Protein AF-A0AA35X4N8-F1 (afdb_monomer)

Mean predicted aligned error: 4.49 Å

pLDDT: mean 92.54, std 5.37, range [53.38, 98.06]

Foldseek 3Di:
DLVVLLVVLCVVVVVVVVVVVVVVVVVVVLVVQLVVQLPDQVLVVVVPNNPDRDSVVSVCSCVPPVCVVVVQVSQLVQLVSLQVSSLSSLVSSVVVVCLQVVLVVLVVVCVVVVPDQDDDPVCCSRPPSYRGNVVSNVSGDHND

Organism: Geodia barretti (NCBI:txid519541)

Sequence (144 aa):
MAVLAHELGHWSLSHTLKLLAVSQLNLLLSLSMFAFFIEQQDVYSSFGFHDSRPTIIGIILVFQLIFMPYNEAVQFALVQVVRRFEYQADGYARQLGRGAALRSALTKLSKDNLSFPVADSLYSAFHHTHPTFLERIKRLPKLD

InterPro domains:
  IPR001915 Peptidase M48 [PF01435] (1-142)

Solvent-accessible surface area (backbone atoms only — not comparable to full-atom values): 7906 Å² total; per-residue (Å²): 115,31,63,58,36,26,55,48,23,37,59,75,69,40,47,66,60,54,53,50,54,50,50,54,51,50,50,51,52,51,51,53,52,45,65,59,52,63,74,41,60,68,69,35,40,78,73,73,33,77,92,55,79,57,64,70,58,39,53,49,48,46,64,62,57,69,34,41,68,57,50,55,53,52,46,36,54,48,22,51,52,45,31,51,48,52,56,50,11,51,49,41,15,35,74,72,72,27,24,40,57,32,44,52,50,52,53,50,49,37,59,78,66,67,52,78,63,76,72,58,70,67,59,43,51,58,70,36,52,61,66,47,63,57,64,52,50,72,77,36,59,72,78,130

Secondary structure (DSSP, 8-state):
-HHHHHHHHHHHTTHHHHHHHHHHHHHHHHHHHHHHHTT-HHHHHTTT-SS---HHHHHHHIIIIITHHHHHHHHHHHHHHHHHHHHHHHHHHHHTT-HHHHHHHHHHHHHHTT--S---HHHHHHH-SSPPHHHHHTTSPPP-

Radius of gyration: 21.34 Å; Cα contacts (8 Å, |Δi|>4): 117; chains: 1; bounding box: 45×27×59 Å

Structure (mmCIF, N/CA/C/O backbone):
data_AF-A0AA35X4N8-F1
#
_entry.id   AF-A0AA35X4N8-F1
#
loop_
_atom_site.group_PDB
_atom_site.id
_atom_site.type_symbol
_atom_site.label_atom_id
_atom_site.label_alt_id
_atom_site.label_comp_id
_atom_site.label_asym_id
_atom_site.label_entity_id
_atom_site.label_seq_id
_atom_site.pdbx_PDB_ins_code
_atom_site.Cartn_x
_atom_site.Cartn_y
_atom_site.Cartn_z
_atom_site.occupancy
_atom_site.B_iso_or_equiv
_atom_site.auth_seq_id
_atom_site.auth_comp_id
_atom_site.auth_asym_id
_atom_site.auth_atom_id
_atom_site.pdbx_PDB_model_num
ATOM 1 N N . MET A 1 1 ? -5.497 5.098 26.339 1.00 72.44 1 MET A N 1
ATOM 2 C CA . MET A 1 1 ? -5.105 3.667 26.375 1.00 72.44 1 MET A CA 1
ATOM 3 C C . MET A 1 1 ? -5.704 2.804 25.257 1.00 72.44 1 MET A C 1
ATOM 5 O O . MET A 1 1 ? -5.121 1.774 24.967 1.00 72.44 1 MET A O 1
ATOM 9 N N . ALA A 1 2 ? -6.822 3.173 24.610 1.00 88.50 2 ALA A N 1
ATOM 10 C CA . ALA A 1 2 ? -7.417 2.339 23.551 1.00 88.50 2 ALA A CA 1
ATOM 11 C C . ALA A 1 2 ? -6.659 2.370 22.209 1.00 88.50 2 ALA A C 1
ATOM 13 O O . ALA A 1 2 ? -6.497 1.328 21.589 1.00 88.50 2 ALA A O 1
ATOM 14 N N . VAL A 1 3 ? -6.135 3.534 21.805 1.00 92.19 3 VAL A N 1
ATOM 15 C CA . VAL A 1 3 ? -5.271 3.655 20.613 1.00 92.19 3 VAL A CA 1
ATOM 16 C C . VAL A 1 3 ? -3.996 2.826 20.787 1.00 92.19 3 VAL A C 1
ATOM 18 O O . VAL A 1 3 ? -3.662 2.035 19.923 1.00 92.19 3 VAL A O 1
ATOM 21 N N . LEU A 1 4 ? -3.357 2.884 21.961 1.00 94.44 4 LEU A N 1
ATOM 22 C CA . LEU A 1 4 ? -2.202 2.027 22.267 1.00 94.44 4 LEU A CA 1
ATOM 23 C C . LEU A 1 4 ? -2.526 0.529 22.177 1.00 94.44 4 LEU A C 1
ATOM 25 O O . LEU A 1 4 ? -1.684 -0.243 21.743 1.00 94.44 4 LEU A O 1
ATOM 29 N N . ALA A 1 5 ? -3.734 0.106 22.563 1.00 94.06 5 ALA A N 1
ATOM 30 C CA . ALA A 1 5 ? -4.147 -1.288 22.402 1.00 94.06 5 ALA A CA 1
ATOM 31 C C . ALA A 1 5 ? -4.256 -1.692 20.920 1.00 94.06 5 ALA A C 1
ATOM 33 O O . ALA A 1 5 ? -3.926 -2.824 20.583 1.00 94.06 5 ALA A O 1
ATOM 34 N N . HIS A 1 6 ? -4.677 -0.776 20.044 1.00 95.94 6 HIS A N 1
ATOM 35 C CA . HIS A 1 6 ? -4.672 -0.975 18.594 1.00 95.94 6 HIS A CA 1
ATOM 36 C C . HIS A 1 6 ? -3.233 -1.060 18.049 1.00 95.94 6 HIS A C 1
ATOM 38 O O . HIS A 1 6 ? -2.900 -2.043 17.391 1.00 95.94 6 HIS A O 1
ATOM 44 N N . GLU A 1 7 ? -2.346 -0.132 18.425 1.00 96.00 7 GLU A N 1
ATOM 45 C CA . GLU A 1 7 ? -0.924 -0.164 18.027 1.00 96.00 7 GLU A CA 1
ATOM 46 C C . GLU A 1 7 ? -0.210 -1.447 18.493 1.00 96.00 7 GLU A C 1
ATOM 48 O O . GLU A 1 7 ? 0.514 -2.094 17.734 1.00 96.00 7 GLU A O 1
ATOM 53 N N . LEU A 1 8 ? -0.479 -1.894 19.726 1.00 96.12 8 LEU A N 1
ATOM 54 C CA . LEU A 1 8 ? 0.009 -3.179 20.238 1.00 96.12 8 LEU A CA 1
ATOM 55 C C . LEU A 1 8 ? -0.549 -4.371 19.453 1.00 96.12 8 LEU A C 1
ATOM 57 O O . LEU A 1 8 ? 0.119 -5.398 19.366 1.00 96.12 8 LEU A O 1
ATOM 61 N N . GLY A 1 9 ? -1.736 -4.242 18.859 1.00 96.62 9 GLY A N 1
ATOM 62 C CA . GLY A 1 9 ? -2.296 -5.234 17.947 1.00 96.62 9 GLY A CA 1
ATOM 63 C C . GLY A 1 9 ? -1.455 -5.397 16.682 1.00 96.62 9 GLY A C 1
ATOM 64 O O . GLY A 1 9 ? -1.197 -6.529 16.272 1.00 96.62 9 GLY A O 1
ATOM 65 N N . HIS A 1 10 ? -0.947 -4.302 16.103 1.00 97.56 10 HIS A N 1
ATOM 66 C CA . HIS A 1 10 ? -0.032 -4.379 14.957 1.00 97.56 10 HIS A CA 1
ATOM 67 C C . HIS A 1 10 ? 1.267 -5.102 15.299 1.00 97.56 10 HIS A C 1
ATOM 69 O O . HIS A 1 10 ? 1.747 -5.921 14.507 1.00 97.56 10 HIS A O 1
ATOM 75 N N . TRP A 1 11 ? 1.808 -4.833 16.487 1.00 96.81 11 TRP A N 1
ATOM 76 C CA . TRP A 1 11 ? 3.000 -5.511 16.978 1.00 96.81 11 TRP A CA 1
ATOM 77 C C . TRP A 1 11 ? 2.735 -6.996 17.266 1.00 96.81 11 TRP A C 1
ATOM 79 O O . TRP A 1 11 ? 3.425 -7.858 16.725 1.00 96.81 11 TRP A O 1
ATOM 89 N N . SER A 1 12 ? 1.686 -7.310 18.032 1.00 96.88 12 SER A N 1
ATOM 90 C CA . SER A 1 12 ? 1.324 -8.680 18.421 1.00 96.88 12 SER A CA 1
ATOM 91 C C . SER A 1 12 ? 1.051 -9.577 17.210 1.00 96.88 12 SER A C 1
ATOM 93 O O . SER A 1 12 ? 1.480 -10.728 17.176 1.00 96.88 12 SER A O 1
ATOM 95 N N . LEU A 1 13 ? 0.404 -9.039 16.173 1.00 96.56 13 LEU A N 1
ATOM 96 C CA . LEU A 1 13 ? 0.093 -9.766 14.941 1.00 96.56 13 LEU A CA 1
ATOM 97 C C . LEU A 1 13 ? 1.199 -9.679 13.879 1.00 96.56 13 LEU A C 1
ATOM 99 O O . LEU A 1 13 ? 1.015 -10.168 12.755 1.00 96.56 13 LEU A O 1
ATOM 103 N N . SER A 1 14 ? 2.348 -9.085 14.222 1.00 97.50 14 SER A N 1
ATOM 104 C CA . SER A 1 14 ? 3.531 -8.968 13.363 1.00 97.50 14 SER A CA 1
ATOM 105 C C . SER A 1 14 ? 3.236 -8.319 12.003 1.00 97.50 14 SER A C 1
ATOM 107 O O . SER A 1 14 ? 3.791 -8.721 10.978 1.00 97.50 14 SER A O 1
ATOM 109 N N . HIS A 1 15 ? 2.346 -7.321 11.963 1.00 97.75 15 HIS A N 1
ATOM 110 C CA . HIS A 1 15 ? 1.975 -6.632 10.720 1.00 97.75 15 HIS A CA 1
ATOM 111 C C . HIS A 1 15 ? 3.185 -5.964 10.059 1.00 97.75 15 HIS A C 1
ATOM 113 O O . HIS A 1 15 ? 3.379 -6.109 8.854 1.00 97.75 15 HIS A O 1
ATOM 119 N N . THR A 1 16 ? 4.054 -5.325 10.846 1.00 95.81 16 THR A N 1
ATOM 120 C CA . THR A 1 16 ? 5.286 -4.694 10.347 1.00 95.81 16 THR A CA 1
ATOM 121 C C . THR A 1 16 ? 6.223 -5.703 9.688 1.00 95.81 16 THR A C 1
ATOM 123 O O . THR A 1 16 ? 6.735 -5.444 8.604 1.00 95.81 16 THR A O 1
ATOM 126 N N . LEU A 1 17 ? 6.404 -6.884 10.292 1.00 97.31 17 LEU A N 1
ATOM 127 C CA . LEU A 1 17 ? 7.257 -7.931 9.724 1.00 97.31 17 LEU A CA 1
A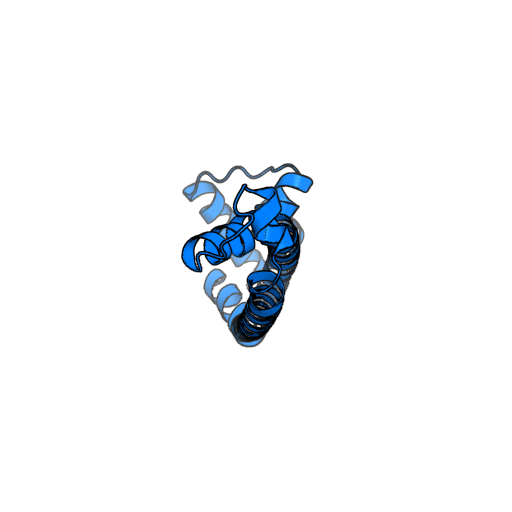TOM 128 C C . LEU A 1 17 ? 6.671 -8.494 8.421 1.00 97.31 17 LEU A C 1
ATOM 130 O O . LEU A 1 17 ? 7.408 -8.727 7.467 1.00 97.31 17 LEU A O 1
ATOM 134 N N . LYS A 1 18 ? 5.345 -8.665 8.352 1.00 97.69 18 LYS A N 1
ATOM 135 C CA . LYS A 1 18 ? 4.651 -9.088 7.125 1.00 97.69 18 LYS A CA 1
ATOM 136 C C . LYS A 1 18 ? 4.830 -8.066 6.000 1.00 97.69 18 LYS A C 1
ATOM 138 O O . LYS A 1 18 ? 5.150 -8.458 4.883 1.00 97.69 18 LYS A O 1
ATOM 143 N N . LEU A 1 19 ? 4.665 -6.773 6.291 1.00 96.69 19 LEU A N 1
ATOM 144 C CA . LEU A 1 19 ? 4.883 -5.703 5.309 1.00 96.69 19 LEU A CA 1
ATOM 145 C C . LEU A 1 19 ? 6.343 -5.624 4.862 1.00 96.69 19 LEU A C 1
ATOM 147 O O . LEU A 1 19 ? 6.597 -5.428 3.677 1.00 96.69 19 LEU A O 1
ATOM 151 N N . LEU A 1 20 ? 7.294 -5.831 5.777 1.00 97.50 20 LEU A N 1
ATOM 152 C CA . LEU A 1 20 ? 8.711 -5.914 5.433 1.00 97.50 20 LEU A CA 1
ATOM 153 C C . LEU A 1 20 ? 8.977 -7.090 4.484 1.00 97.50 20 LEU A C 1
ATOM 155 O O . LEU A 1 20 ? 9.591 -6.902 3.443 1.00 97.50 20 LEU A O 1
ATOM 159 N N . ALA A 1 21 ? 8.471 -8.287 4.785 1.00 97.75 21 ALA A N 1
ATOM 160 C CA . ALA A 1 21 ? 8.632 -9.440 3.900 1.00 97.75 21 ALA A CA 1
ATOM 161 C C . ALA A 1 21 ? 8.045 -9.178 2.500 1.00 97.75 21 ALA A C 1
ATOM 163 O O . ALA A 1 21 ? 8.700 -9.441 1.493 1.00 97.75 21 ALA A O 1
ATOM 164 N N . VAL A 1 22 ? 6.845 -8.590 2.431 1.00 97.00 22 VAL A N 1
ATOM 165 C CA . VAL A 1 22 ? 6.212 -8.193 1.162 1.00 97.00 22 VAL A CA 1
ATOM 166 C C . VAL A 1 22 ? 7.057 -7.158 0.413 1.00 97.00 22 VAL A C 1
ATOM 168 O O . VAL A 1 22 ? 7.219 -7.283 -0.799 1.00 97.00 22 VAL A O 1
ATOM 171 N N . SER A 1 23 ? 7.643 -6.171 1.099 1.00 96.94 23 SER A N 1
ATOM 172 C CA . SER A 1 23 ? 8.474 -5.152 0.447 1.00 96.94 23 SER A CA 1
ATOM 173 C C . SER A 1 23 ? 9.771 -5.731 -0.120 1.00 96.94 23 SER A C 1
ATOM 175 O O . SER A 1 23 ? 10.180 -5.334 -1.209 1.00 96.94 23 SER A O 1
ATOM 177 N N . GLN A 1 24 ? 10.389 -6.705 0.559 1.00 98.06 24 GLN A N 1
ATOM 178 C CA . GLN A 1 24 ? 11.578 -7.396 0.045 1.00 98.06 24 GLN A CA 1
ATOM 179 C C . GLN A 1 24 ? 11.255 -8.250 -1.185 1.00 98.06 24 GLN A C 1
ATOM 181 O O . GLN A 1 24 ? 12.006 -8.227 -2.158 1.00 98.06 24 GLN A O 1
ATOM 186 N N . LEU A 1 25 ? 10.115 -8.947 -1.183 1.00 96.88 25 LEU A N 1
ATOM 187 C CA . LEU A 1 25 ? 9.650 -9.698 -2.352 1.00 96.88 25 LEU A CA 1
ATOM 188 C C . LEU A 1 25 ? 9.342 -8.770 -3.535 1.00 96.88 25 LEU A C 1
ATOM 190 O O . LEU A 1 25 ? 9.760 -9.048 -4.655 1.00 96.88 25 LEU A O 1
ATOM 194 N N . ASN A 1 26 ? 8.665 -7.646 -3.284 1.00 96.19 26 ASN A N 1
ATOM 195 C CA . ASN A 1 26 ? 8.377 -6.640 -4.304 1.00 96.19 26 ASN A CA 1
ATOM 196 C C . ASN A 1 26 ? 9.659 -6.042 -4.898 1.00 96.19 26 ASN A C 1
ATOM 198 O O . ASN A 1 26 ? 9.745 -5.864 -6.111 1.00 96.19 26 ASN A O 1
ATOM 202 N N . LEU A 1 27 ? 10.660 -5.753 -4.059 1.00 96.19 27 LEU A N 1
ATOM 203 C CA . LEU A 1 27 ? 11.959 -5.257 -4.507 1.00 96.19 27 LEU A CA 1
ATOM 204 C C . LEU A 1 27 ? 12.665 -6.284 -5.396 1.00 96.19 27 LEU A C 1
ATOM 206 O O . LEU A 1 27 ? 13.131 -5.929 -6.475 1.00 96.19 27 LEU A O 1
ATOM 210 N N . LEU A 1 28 ? 12.706 -7.549 -4.968 1.00 97.12 28 LEU A N 1
ATOM 211 C CA . LEU A 1 28 ? 13.311 -8.628 -5.746 1.00 97.12 28 LEU A CA 1
ATOM 212 C C . LEU A 1 28 ? 12.639 -8.757 -7.117 1.00 97.12 28 LEU A C 1
ATOM 214 O O . LEU A 1 28 ? 13.322 -8.716 -8.135 1.00 97.12 28 LEU A O 1
ATOM 218 N N . LEU A 1 29 ? 11.306 -8.838 -7.145 1.00 94.88 29 LEU A N 1
ATOM 219 C CA . LEU A 1 29 ? 10.531 -8.939 -8.381 1.00 94.88 29 LEU A CA 1
ATOM 220 C C . LEU A 1 29 ? 10.756 -7.727 -9.295 1.00 94.88 29 LEU A C 1
ATOM 222 O O . LEU A 1 29 ? 10.974 -7.892 -10.494 1.00 94.88 29 LEU A O 1
ATOM 226 N N . SER A 1 30 ? 10.765 -6.521 -8.727 1.00 94.00 30 SER A N 1
ATOM 227 C CA . SER A 1 30 ? 11.028 -5.281 -9.464 1.00 94.00 30 SER A CA 1
ATOM 228 C C . SER A 1 30 ? 12.417 -5.286 -10.099 1.00 94.00 30 SER A C 1
ATOM 230 O O . SER A 1 30 ? 12.556 -4.954 -11.271 1.00 94.00 30 SER A O 1
ATOM 232 N N . LEU A 1 31 ? 13.448 -5.711 -9.366 1.00 94.00 31 LEU A N 1
ATOM 233 C CA . LEU A 1 31 ? 14.806 -5.805 -9.903 1.00 94.00 31 LEU A CA 1
ATOM 234 C C . LEU A 1 31 ? 14.929 -6.904 -10.967 1.00 94.00 31 LEU A C 1
ATOM 236 O O . LEU A 1 31 ? 15.603 -6.694 -11.971 1.00 94.00 31 LEU A O 1
ATOM 240 N N . SER A 1 32 ? 14.251 -8.043 -10.796 1.00 94.25 32 SER A N 1
ATOM 241 C CA . SER A 1 32 ? 14.223 -9.116 -11.799 1.00 94.25 32 SER A CA 1
ATOM 242 C C . SER A 1 32 ? 13.543 -8.680 -13.097 1.00 94.25 32 SER A C 1
ATOM 244 O O . SER A 1 32 ? 14.090 -8.894 -14.176 1.00 94.25 32 SER A O 1
ATOM 246 N N . MET A 1 33 ? 12.380 -8.027 -13.010 1.00 92.31 33 MET A N 1
ATOM 247 C CA . MET A 1 33 ? 11.702 -7.467 -14.183 1.00 92.31 33 MET A CA 1
ATOM 248 C C . MET A 1 33 ? 12.551 -6.377 -14.837 1.00 92.31 33 MET A C 1
ATOM 250 O O . MET A 1 33 ? 12.682 -6.353 -16.057 1.00 92.31 33 MET A O 1
ATOM 254 N N . PHE A 1 34 ? 13.175 -5.506 -14.042 1.00 93.75 34 PHE A N 1
ATOM 255 C CA . PHE A 1 34 ? 14.064 -4.471 -14.556 1.00 93.75 34 PHE A CA 1
ATOM 256 C C . PHE A 1 34 ? 15.233 -5.069 -15.347 1.00 93.75 34 PHE A C 1
ATOM 258 O O . PHE A 1 34 ? 15.463 -4.665 -16.485 1.00 93.75 34 PHE A O 1
ATOM 265 N N . ALA A 1 35 ? 15.916 -6.066 -14.778 1.00 93.94 35 ALA A N 1
ATOM 266 C CA . ALA A 1 35 ? 17.013 -6.768 -15.439 1.00 93.94 35 ALA A CA 1
ATOM 267 C C . ALA A 1 35 ? 16.573 -7.428 -16.756 1.00 93.94 35 ALA A C 1
ATOM 269 O O . ALA A 1 35 ? 17.331 -7.438 -17.717 1.00 93.94 35 ALA A O 1
ATOM 270 N N . PHE A 1 36 ? 15.335 -7.925 -16.827 1.00 92.94 36 PHE A N 1
ATOM 271 C CA . PHE A 1 36 ? 14.788 -8.495 -18.055 1.00 92.94 36 PHE A CA 1
ATOM 272 C C . PHE A 1 36 ? 14.491 -7.436 -19.130 1.00 92.94 36 PHE A C 1
ATOM 274 O O . PHE A 1 36 ? 14.837 -7.627 -20.295 1.00 92.94 36 PHE A O 1
ATOM 281 N N . PHE A 1 37 ? 13.846 -6.323 -18.764 1.00 92.75 37 PHE A N 1
ATOM 282 C CA . PHE A 1 37 ? 13.392 -5.317 -19.731 1.00 92.75 37 PHE A CA 1
ATOM 283 C C . PHE A 1 37 ? 14.494 -4.362 -20.200 1.00 92.75 37 PHE A C 1
ATOM 285 O O . PHE A 1 37 ? 14.425 -3.880 -21.328 1.00 92.75 37 PHE A O 1
ATOM 292 N N . ILE A 1 38 ? 15.513 -4.094 -19.377 1.00 93.12 38 ILE A N 1
ATOM 293 C CA . ILE A 1 38 ? 16.582 -3.143 -19.723 1.00 93.12 38 ILE A CA 1
ATOM 294 C C . ILE A 1 38 ? 17.405 -3.591 -20.942 1.00 93.12 38 ILE A C 1
ATOM 296 O O . ILE A 1 38 ? 17.954 -2.749 -21.653 1.00 93.12 38 ILE A O 1
ATOM 300 N N . GLU A 1 39 ? 17.469 -4.897 -21.211 1.00 91.31 39 GLU A N 1
ATOM 301 C CA . GLU A 1 39 ? 18.231 -5.464 -22.329 1.00 91.31 39 GLU A CA 1
ATOM 302 C C . GLU A 1 39 ? 17.453 -5.489 -23.658 1.00 91.31 39 GLU A C 1
ATOM 304 O O . GLU A 1 39 ? 18.067 -5.634 -24.720 1.00 91.31 39 GLU A O 1
ATOM 309 N N . GLN A 1 40 ? 16.128 -5.297 -23.625 1.00 91.94 40 GLN A N 1
ATOM 310 C CA . GLN A 1 40 ? 15.243 -5.435 -24.787 1.00 91.94 40 GLN A CA 1
ATOM 311 C C . GLN A 1 40 ? 15.296 -4.208 -25.700 1.00 91.94 40 GLN A C 1
ATOM 313 O O . GLN A 1 40 ? 14.839 -3.134 -25.315 1.00 91.94 40 GLN A O 1
ATOM 318 N N . GLN A 1 41 ? 15.785 -4.366 -26.936 1.00 90.56 41 GLN A N 1
ATOM 319 C CA . GLN A 1 41 ? 15.881 -3.267 -27.912 1.00 90.56 41 GLN A CA 1
ATOM 320 C C . GLN A 1 41 ? 14.512 -2.661 -28.259 1.00 90.56 41 GLN A C 1
ATOM 322 O O . GLN A 1 41 ? 14.414 -1.453 -28.463 1.00 90.56 41 GLN A O 1
ATOM 327 N N . ASP A 1 42 ? 13.453 -3.472 -28.265 1.00 91.75 42 ASP A N 1
ATOM 328 C CA . ASP A 1 42 ? 12.094 -3.039 -28.616 1.00 91.75 42 ASP A CA 1
ATOM 329 C C . ASP A 1 42 ? 11.541 -1.962 -27.673 1.00 91.75 42 ASP A C 1
ATOM 331 O O . ASP A 1 42 ? 10.774 -1.086 -28.085 1.00 91.75 42 ASP A O 1
ATOM 335 N N . VAL A 1 43 ? 11.982 -1.977 -26.410 1.00 91.44 43 VAL A N 1
ATOM 336 C CA . VAL A 1 43 ? 11.631 -0.947 -25.424 1.00 91.44 43 VAL A CA 1
ATOM 337 C C . VAL A 1 43 ? 12.208 0.406 -25.828 1.00 91.44 43 VAL A C 1
ATOM 339 O O . VAL A 1 43 ? 11.570 1.422 -25.603 1.00 91.44 43 VAL A O 1
ATOM 342 N N . TYR A 1 44 ? 13.386 0.439 -26.449 1.00 94.00 44 TYR A N 1
ATOM 343 C CA . TYR A 1 44 ? 14.062 1.668 -26.868 1.00 94.00 44 TYR A CA 1
ATOM 344 C C . TYR A 1 44 ? 13.577 2.131 -28.246 1.00 94.00 44 TYR A C 1
ATOM 346 O O . TYR A 1 44 ? 13.305 3.320 -28.443 1.00 94.00 44 TYR A O 1
ATOM 354 N N . SER A 1 45 ? 13.397 1.196 -29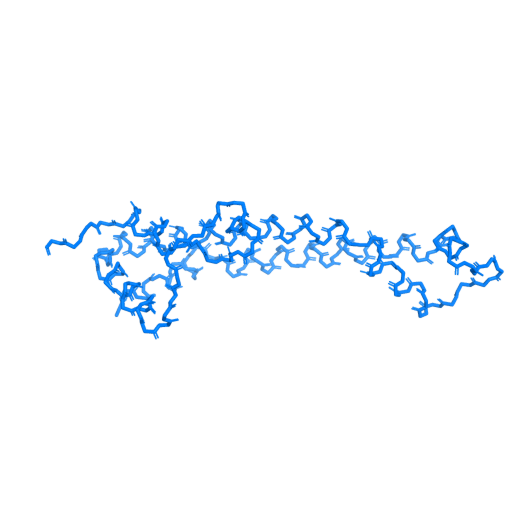.185 1.00 93.25 45 SER A N 1
ATOM 355 C CA . SER A 1 45 ? 12.950 1.504 -30.549 1.00 93.25 45 SER A CA 1
ATOM 356 C C . SER A 1 45 ? 11.554 2.130 -30.571 1.00 93.25 45 SER A C 1
ATOM 358 O O . SER A 1 45 ? 11.316 3.059 -31.341 1.00 93.25 45 SER A O 1
ATOM 360 N N . SER A 1 46 ? 10.670 1.712 -29.657 1.00 91.19 46 SER A N 1
ATOM 361 C CA . SER A 1 46 ? 9.327 2.285 -29.480 1.00 91.19 46 SER A CA 1
ATOM 362 C C . SER A 1 46 ? 9.338 3.774 -29.098 1.00 91.19 46 SER A C 1
ATOM 364 O O . SER A 1 46 ? 8.334 4.460 -29.268 1.00 91.19 46 SER A O 1
ATOM 366 N N . PHE A 1 47 ? 10.475 4.287 -28.615 1.00 91.50 47 PHE A N 1
ATOM 367 C CA . PHE A 1 47 ? 10.674 5.681 -28.210 1.00 91.50 47 PHE A CA 1
ATOM 368 C C . PHE A 1 47 ? 11.739 6.395 -29.062 1.00 91.50 47 PHE A C 1
ATOM 370 O O . PHE A 1 47 ? 12.282 7.416 -28.645 1.00 91.50 47 PHE A O 1
ATOM 377 N N . GLY A 1 48 ? 12.039 5.876 -30.260 1.00 92.50 48 GLY A N 1
ATOM 378 C CA . GLY A 1 48 ? 12.922 6.519 -31.243 1.00 92.50 48 GLY A CA 1
ATOM 379 C C . GLY A 1 48 ? 14.415 6.217 -31.084 1.00 92.50 48 GLY A C 1
ATOM 380 O O . GLY A 1 48 ? 15.238 6.794 -31.794 1.00 92.50 48 GLY A O 1
ATOM 381 N N . PHE A 1 49 ? 14.790 5.303 -30.187 1.00 93.38 49 PHE A N 1
ATOM 382 C CA . PHE A 1 49 ? 16.175 4.870 -29.995 1.00 93.38 49 PHE A CA 1
ATOM 383 C C . PHE A 1 49 ? 16.418 3.551 -30.742 1.00 93.38 49 PHE A C 1
ATOM 385 O O . PHE A 1 49 ? 16.298 2.466 -30.179 1.00 93.38 49 PHE A O 1
ATOM 392 N N . HIS A 1 50 ? 16.739 3.644 -32.035 1.00 91.50 50 HIS A N 1
ATOM 393 C CA . HIS A 1 50 ? 16.898 2.468 -32.903 1.00 91.50 50 HIS A CA 1
ATOM 394 C C . HIS A 1 50 ? 18.290 1.826 -32.826 1.00 91.50 50 HIS A C 1
ATOM 396 O O . HIS A 1 50 ? 18.376 0.603 -32.779 1.00 91.50 50 HIS A O 1
ATOM 402 N N . ASP A 1 51 ? 19.353 2.632 -32.731 1.00 90.94 51 ASP A N 1
ATOM 403 C CA . ASP A 1 51 ? 20.749 2.157 -32.811 1.00 90.94 51 ASP A CA 1
ATOM 404 C C . ASP A 1 51 ? 21.509 2.228 -31.477 1.00 90.94 51 ASP A C 1
ATOM 406 O O . ASP A 1 51 ? 22.685 1.878 -31.388 1.00 90.94 51 ASP A O 1
ATOM 410 N N . SER A 1 52 ? 20.861 2.715 -30.418 1.00 89.88 52 SER A N 1
ATOM 411 C CA . SER A 1 52 ? 21.493 2.909 -29.112 1.00 89.88 52 SER A CA 1
ATOM 412 C C . SER A 1 52 ? 20.579 2.481 -27.969 1.00 89.88 52 SER A C 1
ATOM 414 O O . SER A 1 52 ? 19.357 2.513 -28.089 1.00 89.88 52 SER A O 1
ATOM 416 N N . ARG A 1 53 ? 21.190 2.095 -26.843 1.00 91.31 53 ARG A N 1
ATOM 417 C CA . ARG A 1 53 ? 20.507 1.766 -25.580 1.00 91.31 53 ARG A CA 1
ATOM 418 C C . ARG A 1 53 ? 21.085 2.602 -24.439 1.00 91.31 53 ARG A C 1
ATOM 420 O O . ARG A 1 53 ? 21.890 2.094 -23.656 1.00 91.31 53 ARG A O 1
ATOM 427 N N . PRO A 1 54 ? 20.755 3.903 -24.351 1.00 92.50 54 PRO A N 1
ATOM 428 C CA . PRO A 1 54 ? 21.260 4.730 -23.265 1.00 92.50 54 PRO A CA 1
ATOM 429 C C . PRO A 1 54 ? 20.694 4.226 -21.932 1.00 92.50 54 PRO A C 1
ATOM 431 O O . PRO A 1 54 ? 19.479 4.207 -21.738 1.00 92.50 54 PRO A O 1
ATOM 434 N N . THR A 1 55 ? 21.562 3.850 -20.992 1.00 91.19 55 THR A N 1
ATOM 435 C CA . THR A 1 55 ? 21.156 3.224 -19.720 1.00 91.19 55 THR A CA 1
ATOM 436 C C . THR A 1 55 ? 20.172 4.082 -18.921 1.00 91.19 55 THR A C 1
ATOM 438 O O . THR A 1 55 ? 19.201 3.561 -18.382 1.00 91.19 55 THR A O 1
ATOM 441 N N . ILE A 1 56 ? 20.375 5.404 -18.883 1.00 92.44 56 ILE A N 1
ATOM 442 C CA . ILE A 1 56 ? 19.478 6.336 -18.176 1.00 92.44 56 ILE A CA 1
ATOM 443 C C . ILE A 1 56 ? 18.070 6.314 -18.784 1.00 92.44 56 ILE A C 1
ATOM 445 O O . ILE A 1 56 ? 17.084 6.276 -18.051 1.00 92.44 56 ILE A O 1
ATOM 449 N N . ILE A 1 57 ? 17.971 6.297 -20.116 1.00 92.62 57 ILE A N 1
ATOM 450 C CA . ILE A 1 57 ? 16.684 6.236 -20.819 1.00 92.62 57 ILE A CA 1
ATOM 451 C C . ILE A 1 57 ? 15.996 4.902 -20.535 1.00 92.62 57 ILE A C 1
ATOM 453 O O . ILE A 1 57 ? 14.816 4.890 -20.203 1.00 92.62 57 ILE A O 1
ATOM 457 N N . GLY A 1 58 ? 16.740 3.796 -20.566 1.00 92.56 58 GLY A N 1
ATOM 458 C CA . GLY A 1 58 ? 16.209 2.481 -20.219 1.00 92.56 58 GLY A CA 1
ATOM 459 C C . GLY A 1 58 ? 15.628 2.428 -18.804 1.00 92.56 58 GLY A C 1
ATOM 460 O O . GLY A 1 58 ? 14.513 1.951 -18.615 1.00 92.56 58 GLY A O 1
ATOM 461 N N . ILE A 1 59 ? 16.327 2.999 -17.816 1.00 92.88 59 ILE A N 1
ATOM 462 C CA . ILE A 1 59 ? 15.826 3.108 -16.436 1.00 92.88 59 ILE A CA 1
ATOM 463 C C . ILE A 1 59 ? 14.499 3.869 -16.387 1.00 92.88 59 ILE A C 1
ATOM 465 O O . ILE A 1 59 ? 13.550 3.400 -15.760 1.00 92.88 59 ILE A O 1
ATOM 469 N N . ILE A 1 60 ? 14.410 5.013 -17.069 1.00 92.94 60 ILE A N 1
ATOM 470 C CA . ILE A 1 60 ? 13.191 5.830 -17.104 1.00 92.94 60 ILE A CA 1
ATOM 471 C C . ILE A 1 60 ? 12.037 5.057 -17.751 1.00 92.94 60 ILE A C 1
ATOM 473 O O . ILE A 1 60 ? 10.969 4.952 -17.151 1.00 92.94 60 ILE A O 1
ATOM 477 N N . LEU A 1 61 ? 12.247 4.485 -18.939 1.00 93.31 61 LEU A N 1
ATOM 478 C CA . LEU A 1 61 ? 11.201 3.778 -19.684 1.00 93.31 61 LEU A CA 1
ATOM 479 C C . LEU A 1 61 ? 10.674 2.567 -18.908 1.00 93.31 61 LEU A C 1
ATOM 481 O O . LEU A 1 61 ? 9.461 2.381 -18.794 1.00 93.31 61 LEU A O 1
ATOM 485 N N . VAL A 1 62 ? 11.569 1.767 -18.328 1.00 92.88 62 VAL A N 1
ATOM 486 C CA . VAL A 1 62 ? 11.177 0.563 -17.593 1.00 92.88 62 VAL A CA 1
ATOM 487 C C . VAL A 1 62 ? 10.403 0.927 -16.323 1.00 92.88 62 VAL A C 1
ATOM 489 O O . VAL A 1 62 ? 9.286 0.445 -16.135 1.00 92.88 62 VAL A O 1
ATOM 492 N N . PHE A 1 63 ? 10.938 1.809 -15.473 1.00 90.50 63 PHE A N 1
ATOM 493 C CA . PHE A 1 63 ? 10.299 2.117 -14.189 1.00 90.50 63 PHE A CA 1
ATOM 494 C C . PHE A 1 63 ? 9.062 3.015 -14.298 1.00 90.50 63 PHE A C 1
ATOM 496 O O . PHE A 1 63 ? 8.172 2.897 -13.456 1.00 90.50 63 PHE A O 1
ATOM 503 N N . GLN A 1 64 ? 8.984 3.909 -15.287 1.00 89.69 64 GLN A N 1
ATOM 504 C CA . GLN A 1 64 ? 7.849 4.832 -15.404 1.00 89.69 64 GLN A CA 1
ATOM 505 C C . GLN A 1 64 ? 6.736 4.307 -16.307 1.00 89.69 64 GLN A C 1
ATOM 507 O O . GLN A 1 64 ? 5.571 4.548 -16.011 1.00 89.69 64 GLN A O 1
ATOM 512 N N . LEU A 1 65 ? 7.068 3.600 -17.392 1.00 90.19 65 LEU A N 1
ATOM 513 C CA . LEU A 1 65 ? 6.073 3.199 -18.391 1.00 90.19 65 LEU A CA 1
ATOM 514 C C . LEU A 1 65 ? 5.730 1.719 -18.273 1.00 90.19 65 LEU A C 1
ATOM 516 O O . LEU A 1 65 ? 4.572 1.375 -18.052 1.00 90.19 65 LEU A O 1
ATOM 520 N N . ILE A 1 66 ? 6.729 0.839 -18.355 1.00 91.62 66 ILE A N 1
ATOM 521 C CA . ILE A 1 66 ? 6.487 -0.614 -18.318 1.00 91.62 66 ILE A CA 1
ATOM 522 C C . ILE A 1 66 ? 5.931 -1.037 -16.956 1.00 91.62 66 ILE A C 1
ATOM 524 O O . ILE A 1 66 ? 5.024 -1.863 -16.875 1.00 91.62 66 ILE A O 1
ATOM 528 N N . PHE A 1 67 ? 6.443 -0.446 -15.878 1.00 94.25 67 PHE A N 1
ATOM 529 C CA . PHE A 1 67 ? 6.040 -0.799 -14.519 1.00 94.25 67 PHE A CA 1
ATOM 530 C C . PHE A 1 67 ? 4.727 -0.151 -14.079 1.00 94.25 67 PHE A C 1
ATOM 532 O O . PHE A 1 67 ? 4.210 -0.525 -13.031 1.00 94.25 67 PHE A O 1
ATOM 539 N N . MET A 1 68 ? 4.156 0.783 -14.843 1.00 93.75 68 MET A N 1
ATOM 540 C CA . MET A 1 68 ? 2.921 1.476 -14.463 1.00 93.75 68 MET A CA 1
ATOM 541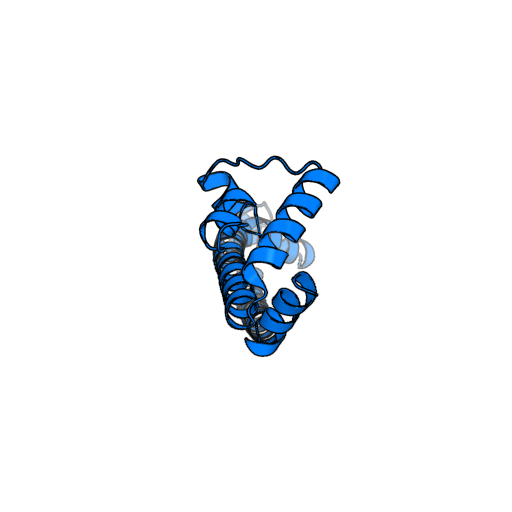 C C . MET A 1 68 ? 1.776 0.512 -14.078 1.00 93.75 68 MET A C 1
ATOM 543 O O . MET A 1 68 ? 1.308 0.596 -12.941 1.00 93.75 68 MET A O 1
ATOM 547 N N . PRO A 1 69 ? 1.344 -0.446 -14.927 1.00 93.94 69 PRO A N 1
ATOM 548 C CA . PRO A 1 69 ? 0.260 -1.366 -14.565 1.00 93.94 69 PRO A CA 1
ATOM 549 C C . PRO A 1 69 ? 0.627 -2.297 -13.401 1.00 93.94 69 PRO A C 1
ATOM 551 O O . PRO A 1 69 ? -0.227 -2.630 -12.581 1.00 93.94 69 PRO A O 1
ATOM 554 N N . TYR A 1 70 ? 1.898 -2.699 -13.309 1.00 94.94 70 TYR A N 1
ATOM 555 C CA . TYR A 1 70 ? 2.404 -3.496 -12.193 1.00 94.94 70 TYR A CA 1
ATOM 556 C C . TYR A 1 70 ? 2.275 -2.737 -10.867 1.00 94.94 70 TYR A C 1
ATOM 558 O O . TYR A 1 70 ? 1.732 -3.269 -9.898 1.00 94.94 70 TYR A O 1
ATOM 566 N N . ASN A 1 71 ? 2.723 -1.482 -10.840 1.00 94.00 71 ASN A N 1
ATOM 567 C CA . ASN A 1 71 ? 2.684 -0.632 -9.659 1.00 94.00 71 ASN A CA 1
ATOM 568 C C . ASN A 1 71 ? 1.244 -0.412 -9.190 1.00 94.00 71 ASN A C 1
ATOM 570 O O . ASN A 1 71 ? 0.974 -0.598 -8.008 1.00 94.00 71 ASN A O 1
ATOM 574 N N . GLU A 1 72 ? 0.314 -0.097 -10.094 1.00 94.62 72 GLU A N 1
ATOM 575 C CA . GLU A 1 72 ? -1.103 0.078 -9.745 1.00 94.62 72 GLU A CA 1
ATOM 576 C C . GLU A 1 72 ? -1.714 -1.198 -9.146 1.00 94.62 72 GLU A C 1
ATOM 578 O O . GLU A 1 72 ? -2.395 -1.153 -8.118 1.00 94.62 72 GLU A O 1
ATOM 583 N N . ALA A 1 73 ? -1.418 -2.364 -9.729 1.00 95.38 73 ALA A N 1
ATOM 584 C CA . ALA A 1 73 ? -1.901 -3.643 -9.215 1.00 95.38 73 ALA A CA 1
ATOM 585 C C . ALA A 1 73 ? -1.339 -3.961 -7.818 1.00 95.38 73 ALA A C 1
ATOM 587 O O . ALA A 1 73 ? -2.085 -4.364 -6.919 1.00 95.38 73 ALA A O 1
ATOM 588 N N . VAL A 1 74 ? -0.032 -3.755 -7.614 1.00 95.44 74 VAL A N 1
ATOM 589 C CA . VAL A 1 74 ? 0.625 -3.958 -6.315 1.00 95.44 74 VAL A CA 1
ATOM 590 C C . VAL A 1 74 ? 0.087 -2.981 -5.272 1.00 95.44 74 VAL A C 1
ATOM 592 O O . VAL A 1 74 ? -0.206 -3.403 -4.153 1.00 95.44 74 VAL A O 1
ATOM 595 N N . GLN A 1 75 ? -0.088 -1.705 -5.625 1.00 94.69 75 GLN A N 1
ATOM 596 C CA . GLN A 1 75 ? -0.644 -0.689 -4.730 1.00 94.69 75 GLN A CA 1
ATOM 597 C C . GLN A 1 75 ? -2.054 -1.059 -4.279 1.00 94.69 75 GLN A C 1
ATOM 599 O O . GLN A 1 75 ? -2.324 -1.094 -3.077 1.00 94.69 75 GLN A O 1
ATOM 604 N N . PHE A 1 76 ? -2.932 -1.432 -5.213 1.00 95.69 76 PHE A N 1
ATOM 605 C CA . PHE A 1 76 ? -4.283 -1.870 -4.875 1.00 95.69 76 PHE A CA 1
ATOM 606 C C . PHE A 1 76 ? -4.274 -3.070 -3.915 1.00 95.69 76 PHE A C 1
ATOM 608 O O . PHE A 1 76 ? -4.950 -3.052 -2.880 1.00 95.69 76 PHE A O 1
ATOM 615 N N . ALA A 1 77 ? -3.470 -4.097 -4.212 1.00 96.19 77 ALA A N 1
ATOM 616 C CA . ALA A 1 77 ? -3.339 -5.274 -3.356 1.00 96.19 77 ALA A CA 1
ATOM 617 C C . ALA A 1 77 ? -2.820 -4.910 -1.954 1.00 96.19 77 ALA A C 1
ATOM 619 O O . ALA A 1 77 ? -3.356 -5.385 -0.947 1.00 96.19 77 ALA A O 1
ATOM 620 N N . LEU A 1 78 ? -1.816 -4.033 -1.876 1.00 96.12 78 LEU A N 1
ATOM 621 C CA . LEU A 1 78 ? -1.233 -3.580 -0.619 1.00 96.12 78 LEU A CA 1
ATOM 622 C C . LEU A 1 78 ? -2.250 -2.809 0.229 1.00 96.12 78 LEU A C 1
ATOM 624 O O . LEU A 1 78 ? -2.363 -3.077 1.426 1.00 96.12 78 LEU A O 1
ATOM 628 N N . VAL A 1 79 ? -3.047 -1.927 -0.381 1.00 96.19 79 VAL A N 1
ATOM 629 C CA . VAL A 1 79 ? -4.135 -1.218 0.308 1.00 96.19 79 VAL A CA 1
ATOM 630 C C . VAL A 1 79 ? -5.127 -2.210 0.918 1.00 96.19 79 VAL A C 1
ATOM 632 O O . VAL A 1 79 ? -5.487 -2.066 2.087 1.00 96.19 79 VAL A O 1
ATOM 635 N N . GLN A 1 80 ? -5.516 -3.273 0.203 1.00 95.75 80 GLN A N 1
ATOM 636 C CA . GLN A 1 80 ? -6.416 -4.289 0.772 1.00 95.75 80 GLN A CA 1
ATOM 637 C C . GLN A 1 80 ? -5.790 -5.023 1.969 1.00 95.75 80 GLN A C 1
ATOM 639 O O . GLN A 1 80 ? -6.473 -5.286 2.965 1.00 95.75 80 GLN A O 1
ATOM 644 N N . VAL A 1 81 ? -4.495 -5.345 1.896 1.00 96.12 81 VAL A N 1
ATOM 645 C CA . VAL A 1 81 ? -3.760 -6.001 2.989 1.00 96.12 81 VAL A CA 1
ATOM 646 C C . VAL A 1 81 ? -3.691 -5.098 4.220 1.00 96.12 81 VAL A C 1
ATOM 648 O O . VAL A 1 81 ? -4.026 -5.542 5.319 1.00 96.12 81 VAL A O 1
ATOM 651 N N . VAL A 1 82 ? -3.327 -3.826 4.047 1.00 96.38 82 VAL A N 1
ATOM 652 C CA . VAL A 1 8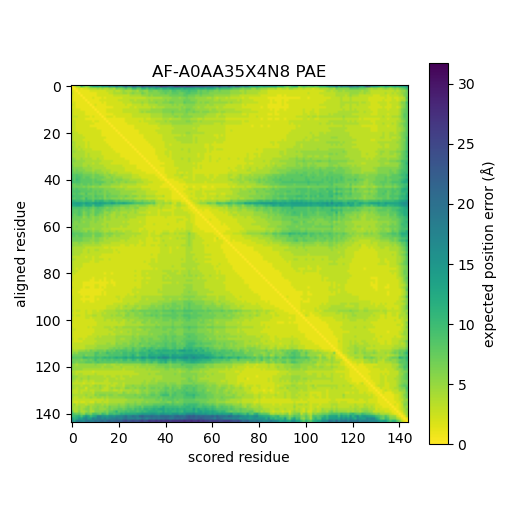2 ? -3.226 -2.861 5.152 1.00 96.38 82 VAL A CA 1
ATOM 653 C C . VAL A 1 82 ? -4.597 -2.608 5.781 1.00 96.38 82 VAL A C 1
ATOM 655 O O . VAL A 1 82 ? -4.733 -2.707 7.000 1.00 96.38 82 VAL A O 1
ATOM 658 N N . ARG A 1 83 ? -5.654 -2.431 4.975 1.00 95.69 83 ARG A N 1
ATOM 659 C CA . ARG A 1 83 ? -7.033 -2.320 5.486 1.00 95.69 83 ARG A CA 1
ATOM 660 C C . ARG A 1 83 ? -7.436 -3.536 6.320 1.00 95.69 83 ARG A C 1
ATOM 662 O O . ARG A 1 83 ? -8.123 -3.401 7.332 1.00 95.69 83 ARG A O 1
ATOM 669 N N . ARG A 1 84 ? -7.002 -4.739 5.933 1.00 95.50 84 ARG A N 1
ATOM 670 C CA . ARG A 1 84 ? -7.241 -5.960 6.715 1.00 95.50 84 ARG A CA 1
ATOM 671 C C . ARG A 1 84 ? -6.493 -5.952 8.049 1.00 95.50 84 ARG A C 1
ATOM 673 O O . ARG A 1 84 ? -7.068 -6.394 9.044 1.00 95.50 84 ARG A O 1
ATOM 680 N N . PHE A 1 85 ? -5.263 -5.447 8.084 1.00 97.31 85 PHE A N 1
ATOM 681 C CA . PHE A 1 85 ? -4.479 -5.302 9.313 1.00 97.31 85 PHE A CA 1
ATOM 682 C C . PHE A 1 85 ? -5.124 -4.331 10.304 1.00 97.31 85 PHE A C 1
ATOM 684 O O . PHE A 1 85 ? -5.200 -4.657 11.487 1.00 97.31 85 PHE A O 1
ATOM 691 N N . GLU A 1 86 ? -5.692 -3.222 9.831 1.00 96.25 86 GLU A N 1
ATOM 692 C CA . GLU A 1 86 ? -6.458 -2.285 10.668 1.00 96.25 86 GLU A CA 1
ATOM 693 C C . GLU A 1 86 ? -7.628 -2.976 11.376 1.00 96.25 86 GLU A C 1
ATOM 695 O O . GLU A 1 86 ? -7.814 -2.844 12.585 1.00 96.25 86 GLU A O 1
ATOM 700 N N . TYR A 1 87 ? -8.395 -3.792 10.645 1.00 95.62 87 TYR A N 1
ATOM 701 C CA . TYR A 1 87 ? -9.501 -4.542 11.240 1.00 95.62 87 TYR A CA 1
ATOM 702 C C . TYR A 1 87 ? -9.039 -5.593 12.254 1.00 95.62 87 TYR A C 1
ATOM 704 O O . TYR A 1 87 ? -9.745 -5.862 13.227 1.00 95.62 87 TYR A O 1
ATOM 712 N N . GLN A 1 88 ? -7.879 -6.208 12.028 1.00 96.31 88 GLN A N 1
ATOM 713 C CA . GLN A 1 88 ? -7.300 -7.164 12.968 1.00 96.31 88 GLN A CA 1
ATOM 714 C C . GLN A 1 88 ? -6.821 -6.467 14.248 1.00 96.31 88 GLN A C 1
ATOM 716 O O . GLN A 1 88 ? -7.089 -6.963 15.342 1.00 96.31 88 GLN A O 1
ATOM 721 N N . ALA A 1 89 ? -6.200 -5.293 14.126 1.00 96.56 89 ALA A N 1
ATOM 722 C CA . ALA A 1 89 ? -5.780 -4.472 15.258 1.00 96.56 89 ALA A CA 1
ATOM 723 C C . ALA A 1 89 ? -6.977 -3.927 16.062 1.00 96.56 89 ALA A C 1
ATOM 725 O O . ALA A 1 89 ? -6.984 -3.997 17.293 1.00 96.56 89 ALA A O 1
ATOM 726 N N . ASP A 1 90 ? -8.048 -3.490 15.390 1.00 96.00 90 ASP A N 1
ATOM 727 C CA . ASP A 1 90 ? -9.321 -3.132 16.036 1.00 96.00 90 ASP A CA 1
ATOM 728 C C . ASP A 1 90 ? -9.926 -4.329 16.794 1.00 96.00 90 ASP A C 1
ATOM 730 O O . ASP A 1 90 ? -10.400 -4.196 17.928 1.00 96.00 90 ASP A O 1
ATOM 734 N N . GLY A 1 91 ? -9.870 -5.523 16.192 1.00 94.94 91 GLY A N 1
ATOM 735 C CA . GLY A 1 91 ? -10.286 -6.778 16.818 1.00 94.94 91 GLY A CA 1
ATOM 736 C C . GLY A 1 91 ? -9.470 -7.124 18.066 1.00 94.94 91 GLY A C 1
ATOM 737 O O . GLY A 1 91 ? -10.050 -7.518 19.079 1.00 94.94 91 GLY A O 1
ATOM 738 N N . TYR A 1 92 ? -8.155 -6.915 18.025 1.00 95.38 92 TYR A N 1
ATOM 739 C CA . TYR A 1 92 ? -7.252 -7.116 19.158 1.00 95.38 92 TYR A CA 1
ATOM 740 C C . TYR A 1 92 ? -7.566 -6.152 20.313 1.00 95.38 92 TYR A C 1
ATOM 742 O O . TYR A 1 92 ? -7.764 -6.573 21.454 1.00 95.38 92 TYR A O 1
ATOM 750 N N . ALA A 1 93 ? -7.743 -4.859 20.024 1.00 95.12 93 ALA A N 1
ATOM 751 C CA . ALA A 1 93 ? -8.151 -3.876 21.029 1.00 95.12 93 ALA A CA 1
ATOM 752 C C . ALA A 1 93 ? -9.521 -4.210 21.653 1.00 95.12 93 ALA A C 1
ATOM 754 O O . ALA A 1 93 ? -9.742 -3.989 22.849 1.00 95.12 93 ALA A O 1
ATOM 755 N N . ARG A 1 94 ? -10.443 -4.782 20.864 1.00 93.56 94 ARG A N 1
ATOM 756 C CA . ARG A 1 94 ? -11.733 -5.284 21.359 1.00 93.56 94 ARG A CA 1
ATOM 757 C C . ARG A 1 94 ? -11.559 -6.464 22.316 1.00 93.56 94 ARG A C 1
ATOM 759 O O . ARG A 1 94 ? -12.214 -6.470 23.353 1.00 93.56 94 ARG A O 1
ATOM 766 N N . GLN A 1 95 ? -10.689 -7.423 21.998 1.00 93.50 95 GLN A N 1
ATOM 767 C CA . GLN A 1 95 ? -10.397 -8.575 22.865 1.00 93.50 95 GLN A CA 1
ATOM 768 C C . GLN A 1 95 ? -9.807 -8.151 24.217 1.00 93.50 95 GLN A C 1
ATOM 770 O O . GLN A 1 95 ? -10.125 -8.754 25.235 1.00 93.50 95 GLN A O 1
ATOM 775 N N 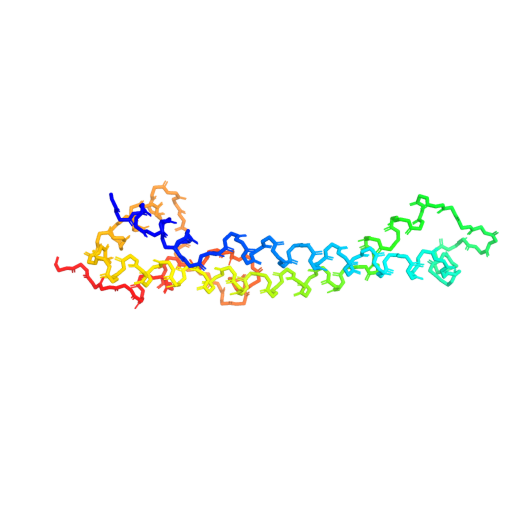. LEU A 1 96 ? -9.046 -7.053 24.254 1.00 94.19 96 LEU A N 1
ATOM 776 C CA . LEU A 1 96 ? -8.537 -6.443 25.490 1.00 94.19 96 LEU A CA 1
ATOM 777 C C . LEU A 1 96 ? -9.579 -5.602 26.259 1.00 94.19 96 LEU A C 1
ATOM 779 O O . LEU A 1 96 ? -9.223 -4.853 27.171 1.00 94.19 96 LEU A O 1
ATOM 783 N N . GLY A 1 97 ? -10.858 -5.650 25.871 1.00 93.12 97 GLY A N 1
ATOM 784 C CA . GLY A 1 97 ? -11.934 -4.888 26.514 1.00 93.12 97 GLY A CA 1
ATOM 785 C C . GLY A 1 97 ? -11.879 -3.379 26.248 1.00 93.12 97 GLY A C 1
ATOM 786 O O . GLY A 1 97 ? -12.509 -2.597 26.956 1.00 93.12 97 GLY A O 1
ATOM 787 N N . ARG A 1 98 ? -11.124 -2.926 25.236 1.00 94.19 98 ARG A N 1
ATOM 788 C CA . ARG A 1 98 ? -10.951 -1.496 24.911 1.00 94.19 98 ARG A CA 1
ATOM 789 C C . ARG A 1 98 ? -11.765 -1.032 23.702 1.00 94.19 98 ARG A C 1
ATOM 791 O O . ARG A 1 98 ? -11.607 0.109 23.278 1.00 94.19 98 ARG A O 1
ATOM 798 N N . GLY A 1 99 ? -12.666 -1.864 23.175 1.00 92.31 99 GLY A N 1
ATOM 799 C CA . GLY A 1 99 ? -13.437 -1.575 21.957 1.00 92.31 99 GLY A CA 1
ATOM 800 C C . GLY A 1 99 ? -14.294 -0.302 22.026 1.00 92.31 99 GLY A C 1
ATOM 801 O O . GLY A 1 99 ? -14.244 0.514 21.109 1.00 92.31 99 GLY A O 1
ATOM 802 N N . ALA A 1 100 ? -15.031 -0.087 23.121 1.00 92.62 100 ALA A N 1
ATOM 803 C CA . ALA A 1 100 ? -15.854 1.116 23.305 1.00 92.62 100 ALA A CA 1
ATOM 804 C C . ALA A 1 100 ? -14.987 2.388 23.402 1.00 92.62 100 ALA A C 1
ATOM 806 O O . ALA A 1 100 ? -15.230 3.387 22.724 1.00 92.62 100 ALA A O 1
ATOM 807 N N . ALA A 1 101 ? -13.894 2.323 24.169 1.00 93.31 101 ALA A N 1
ATOM 808 C CA . ALA A 1 101 ? -12.935 3.419 24.278 1.00 93.31 101 ALA A CA 1
ATOM 809 C C . ALA A 1 101 ? -12.230 3.719 22.941 1.00 93.31 101 ALA A C 1
ATOM 811 O O . ALA A 1 101 ? -11.956 4.881 22.644 1.00 93.31 101 ALA A O 1
ATOM 812 N N . LEU A 1 102 ? -11.975 2.698 22.114 1.00 94.62 102 LEU A N 1
ATOM 813 C CA . LEU A 1 102 ? -11.424 2.868 20.770 1.00 94.62 102 LEU A CA 1
ATOM 814 C C . LEU A 1 102 ? -12.422 3.579 19.853 1.00 94.62 102 LEU A C 1
ATOM 816 O O . LEU A 1 102 ? -12.049 4.527 19.172 1.00 94.62 102 LEU A O 1
ATOM 820 N N . ARG A 1 103 ? -13.704 3.197 19.890 1.00 94.25 103 ARG A N 1
ATOM 821 C CA . ARG A 1 103 ? -14.767 3.884 19.140 1.00 94.25 103 ARG A CA 1
ATOM 822 C C . ARG A 1 103 ? -14.853 5.371 19.497 1.00 94.25 103 ARG A C 1
ATOM 824 O O . ARG A 1 103 ? -14.938 6.208 18.598 1.00 94.25 103 ARG A O 1
ATOM 831 N N . SER A 1 104 ? -14.806 5.701 20.789 1.00 93.88 104 SER A N 1
ATOM 832 C CA . SER A 1 104 ? -14.784 7.094 21.257 1.00 93.88 104 SER A CA 1
ATOM 833 C C . SER A 1 104 ? -13.542 7.839 20.753 1.00 93.88 104 SER A C 1
ATOM 835 O O . SER A 1 104 ? -13.660 8.925 20.184 1.00 93.88 104 SER A O 1
ATOM 837 N N . ALA A 1 105 ? -12.361 7.218 20.853 1.00 93.25 105 ALA A N 1
ATOM 838 C CA . ALA A 1 105 ? -11.113 7.797 20.361 1.00 93.25 105 ALA A CA 1
ATOM 839 C C . ALA A 1 105 ? -11.143 8.068 18.847 1.00 93.25 105 ALA A C 1
ATOM 841 O O . ALA A 1 105 ? -10.785 9.163 18.428 1.00 93.25 105 ALA A O 1
ATOM 842 N N . LEU A 1 106 ? -11.630 7.120 18.039 1.00 93.31 106 LEU A N 1
ATOM 843 C CA . LEU A 1 106 ? -11.779 7.290 16.589 1.00 93.31 106 LEU A CA 1
ATOM 844 C C . LEU A 1 106 ? -12.777 8.398 16.239 1.00 93.31 106 LEU A C 1
ATOM 846 O O . LEU A 1 106 ? -12.544 9.160 15.307 1.00 93.31 106 LEU A O 1
ATOM 850 N N . THR A 1 107 ? -13.868 8.515 16.999 1.00 92.69 107 THR A N 1
ATOM 851 C CA . THR A 1 107 ? -14.866 9.579 16.800 1.00 92.69 107 THR A CA 1
ATOM 852 C C . THR A 1 107 ? -14.252 10.948 17.072 1.00 92.69 107 THR A C 1
ATOM 854 O O . THR A 1 107 ? -14.414 11.870 16.274 1.00 92.69 107 THR A O 1
ATOM 857 N N . LYS A 1 108 ? -13.503 11.072 18.174 1.00 92.94 108 LYS A N 1
ATOM 858 C CA . LYS A 1 108 ? -12.788 12.301 18.514 1.00 92.94 108 LYS A CA 1
ATOM 859 C C . LYS A 1 108 ? -11.736 12.644 17.457 1.00 92.94 108 LYS A C 1
ATOM 861 O O . LYS A 1 108 ? -11.737 13.760 16.962 1.00 92.94 108 LYS A O 1
ATOM 866 N N . LEU A 1 109 ? -10.921 11.673 17.044 1.00 91.94 109 LEU A N 1
ATOM 867 C CA . LEU A 1 109 ? -9.893 11.864 16.019 1.00 91.94 109 LEU A CA 1
ATOM 868 C C . LEU A 1 109 ? -10.494 12.302 14.674 1.00 91.94 109 LEU A C 1
ATOM 870 O O . LEU A 1 109 ? -9.990 13.224 14.046 1.00 91.94 109 LEU A O 1
ATOM 874 N N . SER A 1 110 ? -11.598 11.677 14.249 1.00 91.00 110 SER A N 1
ATOM 875 C CA . SER A 1 110 ? -12.295 12.044 13.010 1.00 91.00 110 SER A CA 1
ATOM 876 C C . SER A 1 110 ? -12.842 13.470 13.064 1.00 91.00 110 SER A C 1
ATOM 878 O O . SER A 1 110 ? -12.810 14.166 12.052 1.00 91.00 110 SER A O 1
ATOM 880 N N . LYS A 1 111 ? -13.345 13.902 14.228 1.00 92.44 111 LYS A N 1
ATOM 881 C CA . LYS A 1 111 ? -13.816 15.272 14.448 1.00 92.44 111 LYS A CA 1
ATOM 882 C C . LYS A 1 111 ? -12.656 16.267 14.420 1.00 92.44 111 LYS A C 1
ATOM 884 O O . LYS A 1 111 ? -12.748 17.268 13.718 1.00 92.44 111 LYS A O 1
ATOM 889 N N . ASP A 1 112 ? -11.587 15.979 15.158 1.00 93.69 112 ASP A N 1
ATOM 890 C CA . ASP A 1 112 ? -10.433 16.870 15.308 1.00 93.69 112 ASP A CA 1
ATOM 891 C C . ASP A 1 112 ? -9.680 17.039 13.973 1.00 93.69 112 ASP A C 1
ATOM 893 O O . ASP A 1 112 ? -9.239 18.138 13.650 1.00 93.69 112 ASP A O 1
ATOM 897 N N . ASN A 1 113 ? -9.620 15.985 13.151 1.00 92.12 113 ASN A N 1
ATOM 898 C CA . ASN A 1 113 ? -9.007 16.015 11.819 1.00 92.12 113 ASN A CA 1
ATOM 899 C C . ASN A 1 113 ? -9.972 16.436 10.695 1.00 92.12 113 ASN A C 1
ATOM 901 O O . ASN A 1 113 ? -9.601 16.341 9.525 1.00 92.12 113 ASN A O 1
ATOM 905 N N . LEU A 1 114 ? -11.214 16.833 11.015 1.00 90.56 114 LEU A N 1
ATOM 906 C CA . LEU A 1 114 ? -12.256 17.196 10.038 1.00 90.56 114 LEU A CA 1
ATOM 907 C C . LEU A 1 114 ? -12.426 16.152 8.915 1.00 90.56 114 LEU A C 1
ATOM 909 O O . LEU A 1 114 ? -12.718 16.481 7.765 1.00 90.56 114 LEU A O 1
ATOM 913 N N . SER A 1 115 ? -12.213 14.876 9.242 1.00 84.62 115 SER A N 1
ATOM 914 C CA . SER A 1 115 ? -12.230 13.795 8.262 1.00 84.62 115 SER A CA 1
ATOM 915 C C . SER A 1 115 ? -13.657 13.547 7.793 1.00 84.62 115 SER A C 1
ATOM 917 O O . SER A 1 115 ? -14.549 13.288 8.606 1.00 84.62 115 SER A O 1
ATOM 919 N N . PHE A 1 116 ? -13.877 13.605 6.479 1.00 86.62 116 PHE A N 1
ATOM 920 C CA . PHE A 1 116 ? -15.195 13.352 5.916 1.00 86.62 116 PHE A CA 1
ATOM 921 C C . PHE A 1 116 ? -15.545 11.856 6.072 1.00 86.62 116 PHE A C 1
ATOM 923 O O . PHE A 1 116 ? -14.787 10.995 5.624 1.00 86.62 116 PHE A O 1
ATOM 930 N N . PRO A 1 117 ? -16.660 11.506 6.741 1.00 79.69 117 PRO A N 1
ATOM 931 C CA . PRO A 1 117 ? -16.904 10.135 7.196 1.00 79.69 117 PRO A CA 1
ATOM 932 C C . PRO A 1 117 ? -17.389 9.186 6.092 1.00 79.69 117 PRO A C 1
ATOM 934 O O . PRO A 1 117 ? -17.417 7.972 6.303 1.00 79.69 117 PRO A O 1
ATOM 937 N N . VAL A 1 118 ? -17.797 9.723 4.941 1.00 86.62 118 VAL A N 1
ATOM 938 C CA . VAL A 1 118 ? -18.370 8.970 3.822 1.00 86.62 118 VAL A CA 1
ATOM 939 C C . VAL A 1 118 ? -17.430 9.068 2.630 1.00 86.62 118 VAL A C 1
ATOM 941 O O . VAL A 1 118 ? -17.084 10.159 2.203 1.00 86.62 118 VAL A O 1
ATOM 944 N N . ALA A 1 119 ? -17.051 7.932 2.062 1.00 88.38 119 ALA A N 1
ATOM 945 C CA . ALA A 1 119 ? -16.312 7.878 0.811 1.00 88.38 119 ALA A CA 1
ATOM 946 C C . ALA A 1 119 ? -16.984 6.876 -0.121 1.00 88.38 119 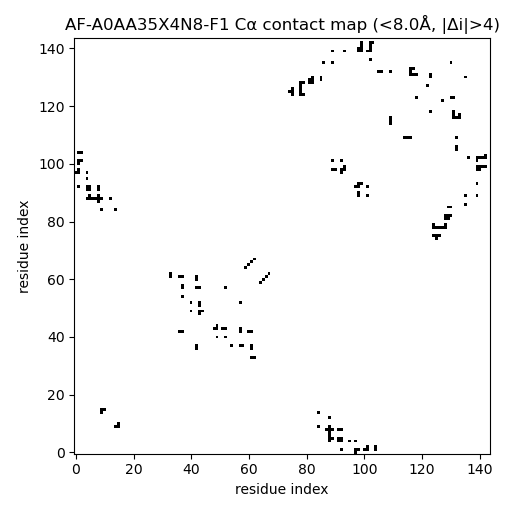ALA A C 1
ATOM 948 O O . ALA A 1 119 ? -17.605 5.915 0.345 1.00 88.38 119 ALA A O 1
ATOM 949 N N . ASP A 1 120 ? -16.847 7.099 -1.426 1.00 93.75 120 ASP A N 1
ATOM 950 C CA . ASP A 1 120 ? -17.216 6.091 -2.410 1.00 93.75 120 ASP A CA 1
ATOM 951 C C . ASP A 1 120 ? -16.435 4.790 -2.155 1.00 93.75 120 ASP A C 1
ATOM 953 O O . ASP A 1 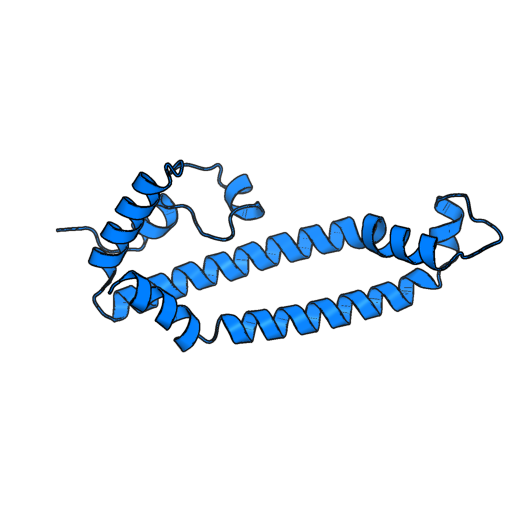120 ? -15.260 4.808 -1.776 1.00 93.75 120 ASP A O 1
ATOM 957 N N . SER A 1 121 ? -17.101 3.650 -2.343 1.00 90.44 121 SER A N 1
ATOM 958 C CA . SER A 1 121 ? -16.523 2.344 -2.020 1.00 90.44 121 SER A CA 1
ATOM 959 C C . SER A 1 121 ? -15.327 1.985 -2.897 1.00 90.44 121 SER A C 1
ATOM 961 O O . SER A 1 121 ? -14.379 1.380 -2.397 1.00 90.44 121 SER A O 1
ATOM 963 N N . LEU A 1 122 ? -15.348 2.374 -4.176 1.00 92.56 122 LEU A N 1
ATOM 964 C CA . LEU A 1 122 ? -14.263 2.087 -5.106 1.00 92.56 122 LEU A CA 1
ATOM 965 C C . LEU A 1 122 ? -13.081 3.006 -4.808 1.00 92.56 122 LEU A C 1
ATOM 967 O O . LEU A 1 122 ? -11.960 2.528 -4.637 1.00 92.56 122 LEU A O 1
ATOM 971 N N . TYR A 1 123 ? -13.350 4.301 -4.633 1.00 93.25 123 TYR A N 1
ATOM 972 C CA . TYR A 1 123 ? -12.332 5.270 -4.236 1.00 93.25 123 TYR A CA 1
ATOM 973 C C . TYR A 1 123 ? -11.650 4.857 -2.925 1.00 93.25 123 TYR A C 1
ATOM 975 O O . TYR A 1 123 ? -10.424 4.810 -2.835 1.00 93.25 123 TYR A O 1
ATOM 983 N N . SER A 1 124 ? -12.436 4.474 -1.915 1.00 92.81 124 SER A N 1
ATOM 984 C CA . SER A 1 124 ? -11.892 4.023 -0.635 1.00 92.81 124 SER A CA 1
ATOM 985 C C . SER A 1 124 ? -11.119 2.712 -0.747 1.00 92.81 124 SER A C 1
ATOM 987 O O . SER A 1 124 ? -10.205 2.493 0.046 1.00 92.81 124 SER A O 1
ATOM 989 N N . ALA A 1 125 ? -11.478 1.826 -1.678 1.00 91.31 125 ALA A N 1
ATOM 990 C CA . ALA A 1 125 ? -10.742 0.589 -1.896 1.00 91.31 125 ALA A CA 1
ATOM 991 C C . ALA A 1 125 ? -9.382 0.827 -2.561 1.00 91.31 125 ALA A C 1
ATOM 993 O O . ALA A 1 125 ? -8.454 0.083 -2.265 1.00 91.31 125 ALA A O 1
ATOM 994 N N . PHE A 1 126 ? -9.251 1.847 -3.409 1.00 92.44 126 PHE A N 1
ATOM 995 C CA . PHE A 1 126 ? -7.994 2.159 -4.090 1.00 92.44 126 PHE A CA 1
ATOM 996 C C . PHE A 1 126 ? -7.072 3.080 -3.290 1.00 92.44 126 PHE A C 1
ATOM 998 O O . PHE A 1 126 ? -5.866 2.860 -3.276 1.00 92.44 126 PHE A O 1
ATOM 1005 N N . HIS A 1 127 ? -7.613 4.094 -2.613 1.00 92.00 127 HIS A N 1
ATOM 1006 C CA . HIS A 1 127 ? -6.793 5.191 -2.088 1.00 92.00 127 HIS A CA 1
ATOM 1007 C C . HIS A 1 127 ? -6.637 5.207 -0.567 1.00 92.00 127 HIS A C 1
ATOM 1009 O O . HIS A 1 127 ? -5.678 5.786 -0.058 1.00 92.00 127 HIS A O 1
ATOM 1015 N N . HIS A 1 128 ? -7.556 4.603 0.187 1.00 93.12 128 HIS A N 1
ATOM 1016 C CA . HIS A 1 128 ? -7.524 4.697 1.645 1.00 93.12 128 HIS A CA 1
ATOM 1017 C C . HIS A 1 128 ? -6.816 3.497 2.275 1.00 93.12 128 HIS A C 1
ATOM 1019 O O . HIS A 1 128 ? -7.377 2.407 2.381 1.00 93.12 128 HIS A O 1
ATOM 1025 N N . THR A 1 129 ? -5.594 3.720 2.766 1.00 90.19 129 THR A N 1
ATOM 1026 C CA . THR A 1 129 ? -4.839 2.724 3.547 1.00 90.19 129 THR A CA 1
ATOM 1027 C C . THR A 1 129 ? -5.549 2.360 4.852 1.00 90.19 129 THR A C 1
ATOM 1029 O O . THR A 1 129 ? -5.541 1.198 5.256 1.00 90.19 129 THR A O 1
ATOM 1032 N N . HIS A 1 130 ? -6.238 3.323 5.471 1.00 89.56 130 HIS A N 1
ATOM 1033 C CA . HIS A 1 130 ? -7.131 3.079 6.599 1.00 89.56 130 HIS A CA 1
ATOM 1034 C C . HIS A 1 130 ? -8.580 2.944 6.116 1.00 89.56 130 HIS A C 1
ATOM 1036 O O . HIS A 1 130 ? -9.062 3.814 5.390 1.00 89.56 130 HIS A O 1
ATOM 1042 N N . PRO A 1 131 ? -9.325 1.911 6.550 1.00 89.81 131 PRO A N 1
ATOM 1043 C CA . PRO A 1 131 ? -10.762 1.858 6.334 1.00 89.81 131 PRO A CA 1
ATOM 1044 C C . PRO A 1 131 ? -11.448 3.111 6.879 1.00 89.81 131 PRO A C 1
ATOM 1046 O O . PRO A 1 131 ? -11.005 3.684 7.880 1.00 89.81 131 PRO A O 1
ATOM 1049 N N . THR A 1 132 ? -12.554 3.514 6.255 1.00 90.69 132 THR A N 1
ATOM 1050 C CA . THR A 1 132 ? -13.257 4.734 6.667 1.00 90.69 132 THR A CA 1
ATOM 1051 C C . THR A 1 132 ? -13.718 4.640 8.120 1.00 90.69 132 THR A C 1
ATOM 1053 O O . THR A 1 132 ? -13.953 3.553 8.662 1.00 90.69 132 THR A O 1
ATOM 1056 N N . PHE A 1 133 ? -13.908 5.797 8.757 1.00 89.88 133 PHE A N 1
ATOM 1057 C CA . PHE A 1 133 ? -14.441 5.869 10.117 1.00 89.88 133 PHE A CA 1
ATOM 1058 C C . PHE A 1 133 ? -15.708 5.010 10.276 1.00 89.88 133 PHE A C 1
ATOM 1060 O O . PHE A 1 133 ? -15.796 4.196 11.198 1.00 89.88 133 PHE A O 1
ATOM 1067 N N . LEU A 1 134 ? -16.648 5.122 9.328 1.00 89.31 134 LEU A N 1
ATOM 1068 C CA . LEU A 1 134 ? -17.892 4.352 9.332 1.00 89.31 134 LEU A CA 1
ATOM 1069 C C . LEU A 1 134 ? -17.659 2.840 9.209 1.00 89.31 134 LEU A C 1
ATOM 1071 O O . LEU A 1 134 ? -18.353 2.062 9.865 1.00 89.31 134 LEU A O 1
ATOM 1075 N N . GLU A 1 135 ? -16.693 2.402 8.401 1.00 90.56 135 GLU A N 1
ATOM 1076 C CA . GLU A 1 135 ? -16.343 0.983 8.270 1.00 90.56 135 GLU A CA 1
ATOM 1077 C C . GLU A 1 135 ? -15.783 0.398 9.572 1.00 90.56 135 GLU A C 1
ATOM 1079 O O . GLU A 1 135 ? -16.118 -0.735 9.928 1.00 90.56 135 GLU A O 1
ATOM 1084 N N . ARG A 1 136 ? -14.965 1.166 10.302 1.00 92.88 136 ARG A N 1
ATOM 1085 C CA . ARG A 1 136 ? -14.343 0.721 11.559 1.00 92.88 136 ARG A CA 1
ATOM 1086 C C . ARG A 1 136 ? -15.344 0.671 12.708 1.00 92.88 136 ARG A C 1
ATOM 1088 O O . ARG A 1 136 ? -15.478 -0.360 13.366 1.00 92.88 136 ARG A O 1
ATOM 1095 N N . ILE A 1 137 ? -16.127 1.734 12.919 1.00 90.88 137 ILE A N 1
ATOM 1096 C CA . ILE A 1 137 ? -17.092 1.773 14.033 1.00 90.88 137 ILE A CA 1
ATOM 1097 C C . ILE A 1 137 ? -18.211 0.737 13.898 1.00 90.88 137 ILE A C 1
ATOM 1099 O O . ILE A 1 137 ? -18.775 0.331 14.911 1.00 90.88 137 ILE A O 1
ATOM 1103 N N . LYS A 1 138 ? -18.545 0.293 12.676 1.00 89.31 138 LYS A N 1
ATOM 1104 C CA . LYS A 1 138 ? -19.522 -0.788 12.453 1.00 89.31 138 LYS A CA 1
ATOM 1105 C C . LYS A 1 138 ? -19.068 -2.122 13.054 1.00 89.31 138 LYS A C 1
ATOM 1107 O O . LYS A 1 138 ? -19.911 -2.955 13.364 1.00 89.31 138 LYS A O 1
ATOM 1112 N N . ARG A 1 139 ? -17.757 -2.325 13.228 1.00 87.38 139 ARG A N 1
ATOM 1113 C CA . ARG A 1 139 ? -17.161 -3.556 13.778 1.00 87.38 139 ARG A CA 1
ATOM 1114 C C . ARG A 1 139 ? -16.829 -3.458 15.270 1.00 87.38 139 ARG A C 1
ATOM 1116 O O . ARG A 1 139 ? -16.464 -4.461 15.881 1.00 87.38 139 ARG A O 1
ATOM 1123 N N . LEU A 1 140 ? -16.959 -2.270 15.860 1.00 88.25 140 LEU A N 1
ATOM 1124 C CA . LEU A 1 140 ? -16.708 -2.012 17.277 1.00 88.25 140 LEU A CA 1
ATOM 1125 C C . LEU A 1 140 ? -18.025 -1.954 18.069 1.00 88.25 140 LEU A C 1
ATOM 1127 O O . LEU A 1 140 ? -19.042 -1.509 17.526 1.00 88.25 140 LEU A O 1
ATOM 1131 N N . PRO A 1 141 ? -18.023 -2.367 19.353 1.00 80.25 141 PRO A N 1
ATOM 1132 C CA . PRO A 1 141 ? -19.207 -2.275 20.204 1.00 80.25 141 PRO A CA 1
ATOM 1133 C C . PRO A 1 141 ? -19.712 -0.829 20.290 1.00 80.25 141 PRO A C 1
ATOM 1135 O O . PRO A 1 141 ? -18.939 0.126 20.143 1.00 80.25 141 PRO A O 1
ATOM 1138 N N . LYS A 1 142 ? -21.025 -0.666 20.477 1.00 76.56 142 LYS A N 1
ATOM 1139 C CA . LYS A 1 142 ? -21.624 0.655 20.698 1.00 76.56 142 LYS A CA 1
ATOM 1140 C C . LYS A 1 142 ? -21.126 1.227 22.033 1.00 76.56 142 LYS A C 1
ATOM 1142 O O . LYS A 1 142 ? -20.654 0.487 22.889 1.00 76.56 142 LYS A O 1
ATOM 1147 N N . LEU A 1 143 ? -21.154 2.553 22.138 1.00 68.88 143 LEU A N 1
AT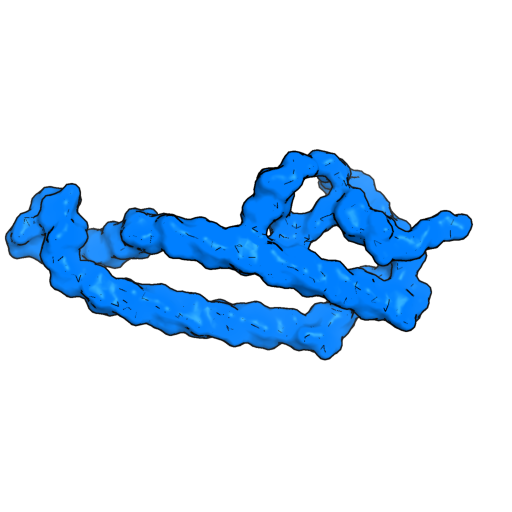OM 1148 C CA . LEU A 1 143 ? -21.016 3.220 23.428 1.00 68.88 143 LEU A CA 1
ATOM 1149 C C . LEU A 1 143 ? -22.354 3.021 24.143 1.00 68.88 143 LEU A C 1
ATOM 1151 O O . LEU A 1 143 ? -23.385 3.292 23.520 1.00 68.88 143 LEU A O 1
ATOM 1155 N N . ASP A 1 144 ? -22.311 2.485 25.358 1.00 53.38 144 ASP A N 1
ATOM 1156 C CA . ASP A 1 144 ? -23.468 2.453 26.257 1.00 53.38 144 ASP A CA 1
ATOM 1157 C C . ASP A 1 144 ? -23.806 3.873 26.738 1.00 53.38 144 ASP A C 1
ATOM 1159 O O . ASP A 1 144 ? -22.855 4.682 26.900 1.00 53.38 144 ASP A O 1
#

Nearest PDB structures (foldseek):
  6bh8-assembly1_A  TM=9.404E-01  e=8.230E-11  Homo sapiens
  6bh8-assembly2_B  TM=9.404E-01  e=1.245E-10  Homo sapiens
  5syt-assembly1_A  TM=9.237E-01  e=1.381E-10  Homo sapiens
  4aw6-assembly1_A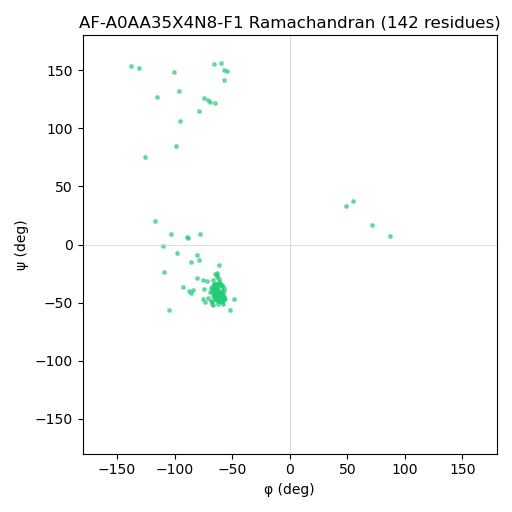  TM=9.344E-01  e=3.691E-10  Homo sapiens
  2ypt-assembly2_A  TM=9.404E-01  e=6.193E-10  Homo sapiens